Protein AF-A0AAN4Z2T0-F1 (afdb_monomer)

Radius of gyration: 13.35 Å; Cα contacts (8 Å, |Δi|>4): 187; chains: 1; bounding box: 32×24×35 Å

pLDDT: mean 96.1, std 3.06, range [79.75, 98.62]

Foldseek 3Di:
DFFDKDFWDAPVVLAKDKDAAADQWKKKKKKFDQVCVVLVCVVCVVVVHDSVPDRDDDDPVSCVVSVTDMDIDIDHHGDMDIGHGRITMMMTIRD

Mean predicted aligned error: 2.56 Å

InterPro domains:
  IPR003347 JmjC domain [PF02373] (5-93)
  IPR003347 JmjC domain [PS51184] (1-95)
  IPR051630 Transcriptional Corepressor and Histone Demethylase [PTHR14017] (1-95)

Sequence (95 aa):
VHGVRTMAHCEDGCLPSINLCIGEGSSEWFGIPHDYIYAFEELCKEKGVDYLKENVWPDAGEIMEKGIPLYRFDQKKGDFVFTAPGTLHWVQAKG

Solvent-accessible surface area (backbone atoms only — not comparable to full-atom values): 5344 Å² total; per-residue (Å²): 91,63,68,49,69,47,55,44,44,54,49,78,92,35,44,61,47,78,48,74,36,83,47,94,37,37,32,41,39,38,38,32,59,44,93,46,48,64,64,51,49,52,55,31,50,79,71,75,44,57,61,92,83,41,91,38,82,83,60,68,66,61,40,48,74,73,70,46,69,72,49,73,51,76,43,40,57,77,39,70,50,76,44,57,57,39,32,35,32,33,38,35,29,68,52

Nearest PDB structures (foldseek):
  5fxx-assembly2_B  TM=9.662E-01  e=5.202E-09  Homo sapiens
  5fxv-assembly2_B  TM=9.675E-01  e=6.607E-09  Homo sapiens
  4uf0-assembly2_B  TM=9.680E-01  e=7.903E-09  Homo sapiens
  3zpo-assembly1_A  TM=9.659E-01  e=7.903E-09  Homo sapiens
  4uf0-assembly1_A  TM=9.668E-01  e=7.903E-09  Homo sapiens

Organism: NCBI:txid1317129

Secondary structure (DSSP, 8-state):
-TT-EEEEE--GGG--EEEE--SSS-EEEEEE-GGGHHHHHHHHHHTT--TTTS-----HHHHHHTT---EEEEEPTT-EEEEPTT-EEEEEE--

Structure (mmCIF, N/CA/C/O backbone):
data_AF-A0AAN4Z2T0-F1
#
_entry.id   AF-A0AAN4Z2T0-F1
#
loop_
_atom_site.group_PDB
_atom_site.id
_atom_site.type_symbol
_atom_site.label_atom_id
_atom_site.label_alt_id
_atom_site.label_comp_id
_atom_site.label_asym_id
_atom_site.label_entity_id
_atom_site.label_seq_id
_atom_site.pdbx_PDB_ins_code
_atom_site.Cartn_x
_atom_site.Cartn_y
_atom_site.Cartn_z
_atom_site.occupancy
_atom_site.B_iso_or_equiv
_atom_site.auth_seq_id
_atom_site.auth_comp_id
_atom_site.auth_asym_id
_atom_site.auth_atom_id
_atom_site.pdbx_PDB_model_num
ATOM 1 N N . VAL A 1 1 ? 18.122 4.677 -3.871 1.00 79.75 1 VAL A N 1
ATOM 2 C CA . VAL A 1 1 ? 18.568 4.809 -2.463 1.00 79.75 1 VAL A CA 1
ATOM 3 C C . VAL A 1 1 ? 17.722 3.845 -1.681 1.00 79.75 1 VAL A C 1
ATOM 5 O O . VAL A 1 1 ? 16.507 4.017 -1.621 1.00 79.75 1 VAL A O 1
ATOM 8 N N . HIS A 1 2 ? 18.363 2.831 -1.116 1.00 90.25 2 HIS A N 1
ATOM 9 C CA . HIS A 1 2 ? 17.686 1.825 -0.317 1.00 90.25 2 HIS A CA 1
ATOM 10 C C . HIS A 1 2 ? 16.914 2.459 0.850 1.00 90.25 2 HIS A C 1
ATOM 12 O O . HIS A 1 2 ? 17.443 3.311 1.564 1.00 90.25 2 HIS A O 1
ATOM 18 N N . GLY A 1 3 ? 15.672 2.024 1.057 1.00 88.50 3 GLY A N 1
ATOM 19 C CA . GLY A 1 3 ? 14.860 2.422 2.205 1.00 88.50 3 GLY A CA 1
ATOM 20 C C . GLY A 1 3 ? 13.998 3.669 2.018 1.00 88.50 3 GLY A C 1
ATOM 21 O O . GLY A 1 3 ? 13.275 4.021 2.945 1.00 88.50 3 GLY A O 1
ATOM 22 N N . VAL A 1 4 ? 14.017 4.316 0.846 1.00 95.25 4 VAL A N 1
ATOM 23 C CA . VAL A 1 4 ? 13.059 5.393 0.538 1.00 95.25 4 VAL A CA 1
ATOM 24 C C . VAL A 1 4 ? 11.647 4.813 0.521 1.00 95.25 4 VAL A C 1
ATOM 26 O O . VAL A 1 4 ? 11.414 3.790 -0.122 1.00 95.25 4 VAL A O 1
ATOM 29 N N . ARG A 1 5 ? 10.724 5.456 1.240 1.00 97.31 5 ARG A N 1
ATOM 30 C CA . ARG A 1 5 ? 9.361 4.965 1.457 1.00 97.31 5 ARG A CA 1
ATOM 31 C C . ARG A 1 5 ? 8.315 5.963 0.991 1.00 97.31 5 ARG A C 1
ATOM 33 O O . ARG A 1 5 ? 8.417 7.148 1.299 1.00 97.31 5 ARG A O 1
ATOM 40 N N . THR A 1 6 ? 7.279 5.431 0.357 1.00 97.50 6 THR A N 1
ATOM 41 C CA . THR A 1 6 ? 5.973 6.075 0.224 1.00 97.50 6 THR A CA 1
ATOM 42 C C . THR A 1 6 ? 5.035 5.372 1.197 1.00 97.50 6 THR A C 1
ATOM 44 O O . THR A 1 6 ? 4.872 4.154 1.118 1.00 97.50 6 THR A O 1
ATOM 47 N N . MET A 1 7 ? 4.490 6.127 2.150 1.00 97.56 7 MET A N 1
ATOM 48 C CA . MET A 1 7 ? 3.642 5.605 3.230 1.00 97.56 7 MET A CA 1
ATOM 49 C C . MET A 1 7 ? 2.283 5.128 2.701 1.00 97.56 7 MET A C 1
ATOM 51 O O . MET A 1 7 ? 1.946 5.381 1.545 1.00 97.56 7 MET A O 1
ATOM 55 N N . ALA A 1 8 ? 1.514 4.422 3.534 1.00 97.62 8 ALA A N 1
ATOM 56 C CA . ALA A 1 8 ? 0.197 3.913 3.154 1.00 97.62 8 ALA A CA 1
ATOM 57 C C . ALA A 1 8 ? -0.760 5.045 2.782 1.00 97.62 8 ALA A C 1
ATOM 59 O O . ALA A 1 8 ? -0.979 5.960 3.570 1.00 97.62 8 ALA A O 1
ATOM 60 N N . HIS A 1 9 ? -1.321 4.966 1.578 1.00 96.75 9 HIS A N 1
ATOM 61 C CA . HIS A 1 9 ? -2.293 5.926 1.072 1.00 96.75 9 HIS A CA 1
ATOM 62 C C . HIS A 1 9 ? -3.154 5.306 -0.033 1.00 96.75 9 HIS A C 1
ATOM 64 O O . HIS A 1 9 ? -2.835 4.256 -0.598 1.00 96.75 9 HIS A O 1
ATOM 70 N N . CYS A 1 10 ? -4.272 5.966 -0.314 1.00 95.81 10 CYS A N 1
ATOM 71 C CA . CYS A 1 10 ? -5.019 5.810 -1.551 1.00 95.81 10 CYS A CA 1
ATOM 72 C C . CYS A 1 10 ? -4.765 7.056 -2.403 1.00 95.81 10 CYS A C 1
ATOM 74 O O . CYS A 1 10 ? -4.587 8.145 -1.858 1.00 95.81 10 CYS A O 1
ATOM 76 N N . GLU A 1 11 ? -4.773 6.903 -3.722 1.00 97.12 11 GLU A N 1
ATOM 77 C CA . GLU A 1 11 ? -4.695 8.035 -4.646 1.00 97.12 11 GLU A CA 1
ATOM 78 C C . GLU A 1 11 ? -5.851 9.020 -4.422 1.00 97.12 11 GLU A C 1
ATOM 80 O O . GLU A 1 11 ? -6.974 8.626 -4.069 1.00 97.12 11 GLU A O 1
ATOM 85 N N . ASP A 1 12 ? -5.589 10.299 -4.689 1.00 93.81 12 ASP A N 1
ATOM 86 C CA . ASP A 1 12 ? -6.584 11.361 -4.579 1.00 93.81 12 ASP A CA 1
ATOM 87 C C . ASP A 1 12 ? -7.811 11.063 -5.452 1.00 93.81 12 ASP A C 1
ATOM 89 O O . ASP A 1 12 ? -7.717 10.683 -6.622 1.00 93.81 12 ASP A O 1
ATOM 93 N N . GLY A 1 13 ? -9.001 11.212 -4.864 1.00 94.12 13 GLY A N 1
ATOM 94 C CA . GLY A 1 13 ? -10.262 10.895 -5.541 1.00 94.12 13 GLY A CA 1
ATOM 95 C C . GLY A 1 13 ? -10.462 9.405 -5.839 1.00 94.12 13 GLY A C 1
ATOM 96 O O . GLY A 1 13 ? -11.334 9.074 -6.641 1.00 94.12 13 GLY A O 1
ATOM 97 N N . CYS A 1 14 ? -9.678 8.515 -5.216 1.00 95.06 14 CYS A N 1
ATOM 98 C CA . CYS A 1 14 ? -9.684 7.075 -5.486 1.00 95.06 14 CYS A CA 1
ATOM 99 C C . CYS A 1 14 ? -9.415 6.742 -6.960 1.00 95.06 14 CYS A C 1
ATOM 101 O O . CYS A 1 14 ? -9.895 5.727 -7.462 1.00 95.06 14 CYS A O 1
ATOM 103 N N . LEU A 1 15 ? -8.671 7.593 -7.669 1.00 97.50 15 LEU A N 1
ATOM 104 C CA . LEU A 1 15 ? -8.302 7.349 -9.059 1.00 97.50 15 LEU A CA 1
ATOM 105 C C . LEU A 1 15 ? -7.329 6.161 -9.173 1.00 97.50 15 LEU A C 1
ATOM 107 O O . LEU A 1 15 ? -6.638 5.831 -8.211 1.00 97.50 15 LEU A O 1
ATOM 111 N N . PRO A 1 16 ? -7.266 5.487 -10.332 1.00 97.75 16 PRO A N 1
ATOM 112 C CA . PRO A 1 16 ? -6.212 4.514 -10.578 1.00 97.75 16 PRO A CA 1
ATOM 113 C C . PRO A 1 16 ? -4.870 5.219 -10.815 1.00 97.75 16 PRO A C 1
ATOM 115 O O . PRO A 1 16 ? -4.843 6.330 -11.353 1.00 97.75 16 PRO A O 1
ATOM 118 N N . SER A 1 17 ? -3.756 4.550 -10.516 1.00 98.12 17 SER A N 1
ATOM 119 C CA . SER A 1 17 ? -2.416 5.047 -10.850 1.00 98.12 17 SER A CA 1
ATOM 120 C C . SER A 1 17 ? -1.580 4.039 -11.631 1.00 98.12 17 SER A C 1
ATOM 122 O O . SER A 1 17 ? -1.832 2.833 -11.639 1.00 98.12 17 SER A O 1
ATOM 124 N N . ILE A 1 18 ? -0.589 4.566 -12.353 1.00 98.06 18 ILE A N 1
ATOM 125 C CA . ILE A 1 18 ? 0.428 3.790 -13.060 1.00 98.06 18 ILE A CA 1
ATOM 126 C C . ILE A 1 18 ? 1.790 4.230 -12.538 1.00 98.06 18 ILE A C 1
ATOM 128 O O . ILE A 1 18 ? 2.121 5.414 -12.574 1.00 98.06 18 ILE A O 1
ATOM 132 N N . ASN A 1 19 ? 2.604 3.271 -12.112 1.00 98.25 19 ASN A N 1
ATOM 133 C CA . ASN A 1 19 ? 3.985 3.497 -11.717 1.00 98.25 19 ASN A CA 1
ATOM 134 C C . ASN A 1 19 ? 4.930 2.692 -12.616 1.00 98.25 19 ASN A C 1
ATOM 136 O O . ASN A 1 19 ? 4.744 1.489 -12.768 1.00 98.25 19 ASN A O 1
ATOM 140 N N . LEU A 1 20 ? 5.950 3.336 -13.190 1.00 97.50 20 LEU A N 1
ATOM 141 C CA . LEU A 1 20 ? 6.984 2.689 -14.001 1.00 97.50 20 LEU A CA 1
ATOM 142 C C . LEU A 1 20 ? 8.325 2.711 -13.261 1.00 97.50 20 LEU A C 1
ATOM 144 O O . LEU A 1 20 ? 8.829 3.784 -12.921 1.00 97.50 20 LEU A O 1
ATOM 148 N N . CYS A 1 21 ? 8.950 1.546 -13.085 1.00 95.62 21 CYS A N 1
ATOM 149 C CA . CYS A 1 21 ? 10.276 1.473 -12.484 1.00 95.62 21 CYS A CA 1
ATOM 150 C C . CYS A 1 21 ? 11.363 1.644 -13.550 1.00 95.62 21 CYS A C 1
ATOM 152 O O . CYS A 1 21 ? 11.585 0.777 -14.397 1.00 95.62 21 CYS A O 1
ATOM 154 N N . ILE A 1 22 ? 12.050 2.785 -13.503 1.00 94.81 22 ILE A N 1
ATOM 155 C CA . ILE A 1 22 ? 13.136 3.134 -14.434 1.00 94.81 22 ILE A CA 1
ATOM 156 C C . ILE A 1 22 ? 14.531 2.769 -13.906 1.00 94.81 22 ILE A C 1
ATOM 158 O O . ILE A 1 22 ? 15.475 2.658 -14.688 1.00 94.81 22 ILE A O 1
ATOM 162 N N . GLY A 1 23 ? 14.674 2.629 -12.587 1.00 88.31 23 GLY A N 1
ATOM 163 C CA . GLY A 1 23 ? 15.961 2.416 -11.928 1.00 88.31 23 GLY A CA 1
ATOM 164 C C . GLY A 1 23 ? 16.465 0.980 -12.060 1.00 88.31 23 GLY A C 1
ATOM 165 O O . GLY A 1 23 ? 15.688 0.063 -12.287 1.00 88.31 23 GLY A O 1
ATOM 166 N N . GLU A 1 24 ? 17.773 0.779 -11.879 1.00 91.12 24 GLU A N 1
ATOM 167 C CA . GLU A 1 24 ? 18.370 -0.569 -11.794 1.00 91.12 24 GLU A CA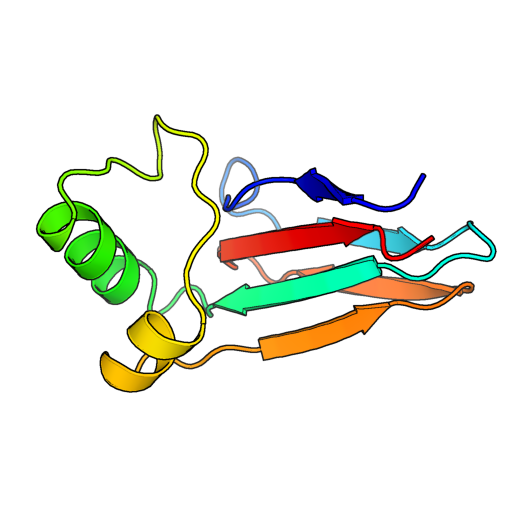 1
ATOM 168 C C . GLU A 1 24 ? 17.985 -1.300 -10.494 1.00 91.12 24 GLU A C 1
ATOM 170 O O . GLU A 1 24 ? 18.076 -2.523 -10.407 1.00 91.12 24 GLU A O 1
ATOM 175 N N . GLY A 1 25 ? 17.574 -0.544 -9.470 1.00 92.12 25 GLY A N 1
ATOM 176 C CA . GLY A 1 25 ? 17.015 -1.083 -8.234 1.00 92.12 25 GLY A CA 1
ATOM 177 C C . GLY A 1 25 ? 15.587 -1.602 -8.415 1.00 92.12 25 GLY A C 1
ATOM 178 O O . GLY A 1 25 ? 14.934 -1.355 -9.425 1.00 92.12 25 GLY A O 1
ATOM 179 N N . SER A 1 26 ? 15.089 -2.312 -7.406 1.00 95.69 26 SER A N 1
ATOM 180 C CA . SER A 1 26 ? 13.680 -2.712 -7.322 1.00 95.69 26 SER A CA 1
ATOM 181 C C . SER A 1 26 ? 12.951 -1.927 -6.237 1.00 95.69 26 SER A C 1
ATOM 183 O O . SER A 1 26 ? 13.579 -1.358 -5.339 1.00 95.69 26 SER A O 1
ATOM 185 N N . SER A 1 27 ? 11.626 -1.932 -6.307 1.00 97.25 27 SER A N 1
ATOM 186 C CA . SER A 1 27 ? 10.744 -1.438 -5.253 1.00 97.25 27 SER A CA 1
ATOM 187 C C . SER A 1 27 ? 9.851 -2.569 -4.775 1.00 97.25 27 SER A C 1
ATOM 189 O O . SER A 1 27 ? 9.292 -3.298 -5.589 1.00 97.25 27 SER A O 1
ATOM 191 N N . GLU A 1 28 ? 9.699 -2.709 -3.466 1.00 98.00 28 GLU A N 1
ATOM 192 C CA . GLU A 1 28 ? 8.701 -3.598 -2.886 1.00 98.00 28 GLU A CA 1
ATOM 193 C C . GLU A 1 28 ? 7.389 -2.846 -2.725 1.00 98.00 28 GLU A C 1
ATOM 195 O O . GLU A 1 28 ? 7.358 -1.758 -2.145 1.00 98.00 28 GLU A O 1
ATOM 200 N N . TRP A 1 29 ? 6.327 -3.445 -3.243 1.00 98.50 29 TRP A N 1
ATOM 201 C CA . TRP A 1 29 ? 4.973 -2.930 -3.196 1.00 98.50 29 TRP A CA 1
ATOM 202 C C . TRP A 1 29 ? 4.123 -3.755 -2.257 1.00 98.50 29 TRP A C 1
ATOM 204 O O . TRP A 1 29 ? 4.251 -4.980 -2.185 1.00 98.50 29 TRP A O 1
ATOM 214 N N . PHE A 1 30 ? 3.208 -3.057 -1.602 1.00 98.62 30 PHE A N 1
ATOM 215 C CA . PHE A 1 30 ? 2.172 -3.629 -0.769 1.00 98.62 30 PHE A CA 1
ATOM 216 C C . PHE A 1 30 ? 0.828 -3.029 -1.166 1.00 98.62 30 PHE A C 1
ATOM 218 O O . PHE A 1 30 ? 0.761 -1.836 -1.465 1.00 98.62 30 PHE A O 1
ATOM 225 N N . GLY A 1 31 ? -0.232 -3.834 -1.163 1.00 98.25 31 GLY A N 1
ATOM 226 C CA . GLY A 1 31 ? -1.563 -3.370 -1.541 1.00 98.25 31 GLY A CA 1
ATOM 227 C C . GLY A 1 31 ? -2.683 -4.116 -0.829 1.00 98.25 31 GLY A C 1
ATOM 228 O O . GLY A 1 31 ? -2.639 -5.340 -0.704 1.00 98.25 31 GLY A O 1
ATOM 229 N N . ILE A 1 32 ? -3.701 -3.372 -0.405 1.00 98.38 32 ILE A N 1
ATOM 230 C CA . ILE A 1 32 ? -4.962 -3.881 0.138 1.00 98.38 32 ILE A CA 1
ATOM 231 C C . ILE A 1 32 ? -6.090 -3.464 -0.823 1.00 98.38 32 ILE A C 1
ATOM 233 O O . ILE A 1 32 ? -6.158 -2.290 -1.207 1.00 98.38 32 ILE A O 1
ATOM 237 N N . PRO A 1 33 ? -6.979 -4.389 -1.236 1.00 97.81 33 PRO A N 1
ATOM 238 C CA . PRO A 1 33 ? -8.136 -4.051 -2.061 1.00 97.81 33 PRO A CA 1
ATOM 239 C C . PRO A 1 33 ? -9.054 -3.044 -1.374 1.00 97.81 33 PRO A C 1
ATOM 241 O O . PRO A 1 33 ? -9.253 -3.103 -0.161 1.00 97.81 33 PRO A O 1
ATOM 244 N N . HIS A 1 34 ? -9.683 -2.183 -2.172 1.00 97.19 34 HIS A N 1
ATOM 245 C CA . HIS A 1 34 ? -10.590 -1.147 -1.679 1.00 97.19 34 HIS A CA 1
ATOM 246 C C . HIS A 1 34 ? -11.691 -1.688 -0.748 1.00 97.19 34 HIS A C 1
ATOM 248 O O . HIS A 1 34 ? -11.971 -1.086 0.285 1.00 97.19 34 HIS A O 1
ATOM 254 N N . ASP A 1 35 ? -12.248 -2.864 -1.055 1.00 97.44 35 ASP A N 1
ATOM 255 C CA . ASP A 1 35 ? -13.328 -3.498 -0.282 1.00 97.44 35 ASP A CA 1
ATOM 256 C C . ASP A 1 35 ? -12.970 -3.751 1.196 1.00 97.44 35 ASP A C 1
ATOM 258 O O . ASP A 1 35 ? -13.855 -3.918 2.034 1.00 97.44 35 ASP A O 1
ATOM 262 N N . TYR A 1 36 ? -11.677 -3.758 1.535 1.00 97.88 36 TYR A N 1
ATOM 26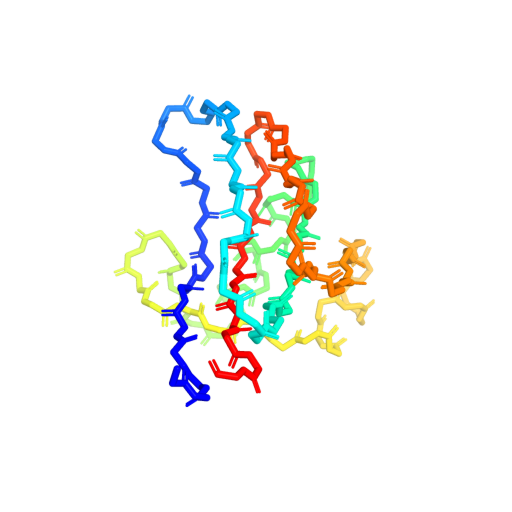3 C CA . TYR A 1 36 ? -11.173 -4.006 2.887 1.00 97.88 36 TYR A CA 1
ATOM 264 C C . TYR A 1 36 ? -10.710 -2.736 3.609 1.00 97.88 36 TYR A C 1
ATOM 266 O O . TYR A 1 36 ? -10.176 -2.826 4.717 1.00 97.88 36 TYR A O 1
ATOM 274 N N . ILE A 1 37 ? -10.932 -1.550 3.032 1.00 95.50 37 ILE A N 1
ATOM 275 C CA . ILE A 1 37 ? -10.443 -0.292 3.605 1.00 95.50 37 ILE A CA 1
ATOM 276 C C . ILE A 1 37 ? -10.998 -0.032 5.010 1.00 95.50 37 ILE A C 1
ATOM 278 O O . ILE A 1 37 ? -10.260 0.403 5.887 1.00 95.50 37 ILE A O 1
ATOM 282 N N . TYR A 1 38 ? -12.260 -0.388 5.267 1.00 96.31 38 TYR A N 1
ATOM 283 C CA . TYR A 1 38 ? -12.861 -0.245 6.595 1.00 96.31 38 TYR A CA 1
ATOM 284 C C . TYR A 1 38 ? -12.259 -1.213 7.615 1.00 96.31 38 TYR A C 1
ATOM 286 O O . TYR A 1 38 ? -12.030 -0.832 8.756 1.00 96.31 38 TYR A O 1
ATOM 294 N N . ALA A 1 39 ? -11.951 -2.452 7.217 1.00 97.88 39 ALA A N 1
ATOM 295 C CA . ALA A 1 39 ? -11.283 -3.401 8.108 1.00 97.88 39 ALA A CA 1
ATOM 296 C C . ALA A 1 39 ? -9.874 -2.912 8.482 1.00 97.88 39 ALA A C 1
ATOM 298 O O . ALA A 1 39 ? -9.450 -3.053 9.629 1.00 97.88 39 ALA A O 1
ATOM 299 N N . PHE A 1 40 ? -9.171 -2.302 7.524 1.00 97.62 40 PHE A N 1
ATOM 300 C CA . PHE A 1 40 ? -7.885 -1.660 7.768 1.00 97.62 40 PHE A CA 1
ATOM 301 C C . PHE A 1 40 ? -8.013 -0.423 8.671 1.00 97.62 40 PHE A C 1
ATOM 303 O O . PHE A 1 40 ? -7.225 -0.256 9.596 1.00 97.62 40 PHE A O 1
ATOM 310 N N . GLU A 1 41 ? -9.029 0.415 8.461 1.00 96.56 41 GLU A N 1
ATOM 311 C CA . GLU A 1 41 ? -9.298 1.574 9.316 1.00 96.56 41 GLU A CA 1
ATOM 312 C C . GLU A 1 41 ? -9.558 1.162 10.773 1.00 96.56 41 GLU A C 1
ATOM 314 O O . GLU A 1 41 ? -9.012 1.776 11.688 1.00 96.56 41 GLU A O 1
ATOM 319 N N . GLU A 1 42 ? -10.337 0.101 11.004 1.00 97.12 42 GLU A N 1
ATOM 320 C CA . GLU A 1 42 ? -10.562 -0.436 12.351 1.00 97.12 42 GLU A CA 1
ATOM 321 C C . GLU A 1 42 ? -9.262 -0.954 12.982 1.00 97.12 42 GLU A C 1
ATOM 323 O O . GLU A 1 42 ? -9.000 -0.675 14.151 1.00 97.12 42 GLU A O 1
ATOM 328 N N . LEU A 1 43 ? -8.396 -1.620 12.206 1.00 97.00 43 LEU A N 1
ATOM 329 C CA . LEU A 1 43 ? -7.057 -2.000 12.670 1.00 97.00 43 LEU A CA 1
ATOM 330 C C . LEU A 1 43 ? -6.227 -0.766 13.071 1.00 97.00 43 LEU A C 1
ATOM 332 O O . LEU A 1 43 ? -5.570 -0.775 14.109 1.00 97.00 43 LEU A O 1
ATOM 336 N N . CYS A 1 44 ? -6.270 0.322 12.299 1.00 96.44 44 CYS A N 1
ATOM 337 C CA . CYS A 1 44 ? -5.583 1.565 12.660 1.00 96.44 44 CYS A CA 1
ATOM 338 C C . CYS A 1 44 ? -6.156 2.204 13.936 1.00 96.44 44 CYS A C 1
ATOM 340 O O . CYS A 1 44 ? -5.386 2.619 14.806 1.00 96.44 44 CYS A O 1
ATOM 342 N N . LYS A 1 45 ? -7.487 2.219 14.101 1.00 95.75 45 LYS A N 1
ATOM 343 C CA . LYS A 1 45 ? -8.158 2.727 15.311 1.00 95.75 45 LYS A CA 1
ATOM 344 C C . LYS A 1 45 ? -7.786 1.935 16.559 1.00 95.75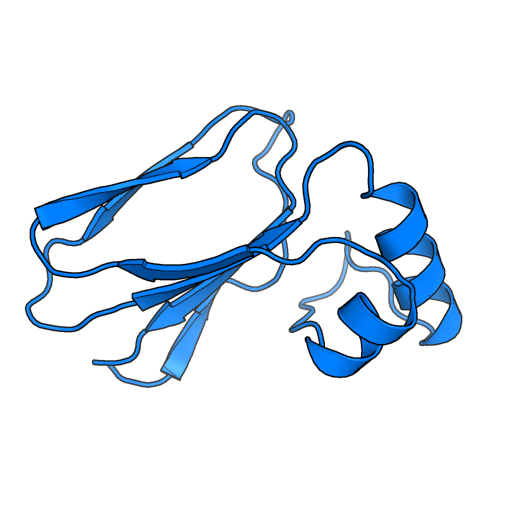 45 LYS A C 1
ATOM 346 O O . LYS A 1 45 ? -7.532 2.543 17.596 1.00 95.75 45 LYS A O 1
ATOM 351 N N . GLU A 1 46 ? -7.694 0.608 16.464 1.00 95.88 46 GLU A N 1
ATOM 352 C CA . GLU A 1 46 ? -7.223 -0.260 17.558 1.00 95.88 46 GLU A CA 1
ATOM 353 C C . GLU A 1 46 ? -5.804 0.110 18.019 1.00 95.88 46 GLU A C 1
ATOM 355 O O . GLU A 1 46 ? -5.470 -0.039 19.194 1.00 95.88 46 GLU A O 1
ATOM 360 N N . LYS A 1 47 ? -4.991 0.662 17.112 1.00 94.12 47 LYS A N 1
ATOM 361 C CA . LYS A 1 47 ? -3.634 1.153 17.389 1.00 94.12 47 LYS A CA 1
ATOM 362 C C . LYS A 1 47 ? -3.578 2.642 17.740 1.00 94.12 47 LYS A C 1
ATOM 364 O O . LYS A 1 47 ? -2.494 3.151 18.015 1.00 94.12 47 LYS A O 1
ATOM 369 N N . GLY A 1 48 ? -4.718 3.333 17.749 1.00 95.62 48 GLY A N 1
ATOM 370 C CA . GLY A 1 48 ? -4.806 4.766 18.022 1.00 95.62 48 GLY A CA 1
ATOM 371 C C . GLY A 1 48 ? -4.202 5.648 16.928 1.00 95.62 48 GLY A C 1
ATOM 372 O O . GLY A 1 48 ? -3.720 6.731 17.245 1.00 95.62 48 GLY A O 1
ATOM 373 N N . VAL A 1 49 ? -4.204 5.185 15.674 1.00 95.31 49 VAL A N 1
ATOM 374 C CA . VAL A 1 49 ? -3.623 5.883 14.517 1.00 95.31 49 VAL A CA 1
ATOM 375 C C . VAL A 1 49 ? -4.719 6.241 13.513 1.00 95.31 49 VAL A C 1
ATOM 377 O O . VAL A 1 49 ? -5.574 5.413 13.199 1.00 95.31 49 VAL A O 1
ATOM 380 N N . ASP A 1 50 ? -4.676 7.454 12.965 1.00 93.50 50 ASP A N 1
ATOM 381 C CA . ASP A 1 50 ? -5.523 7.883 11.847 1.00 93.50 50 ASP A CA 1
ATOM 382 C C . ASP A 1 50 ? -4.726 7.836 10.534 1.00 93.50 50 ASP A C 1
ATOM 384 O O . ASP A 1 50 ? -3.984 8.763 10.205 1.00 93.50 50 ASP A O 1
ATOM 388 N N . TYR A 1 51 ? -4.883 6.759 9.754 1.00 92.31 51 TYR A N 1
ATOM 389 C CA . TYR A 1 51 ? -4.105 6.561 8.523 1.00 92.31 51 TYR A CA 1
ATOM 390 C C . TYR A 1 51 ? -4.378 7.605 7.426 1.00 92.31 51 TYR A C 1
ATOM 392 O O . TYR A 1 51 ? -3.592 7.710 6.490 1.00 92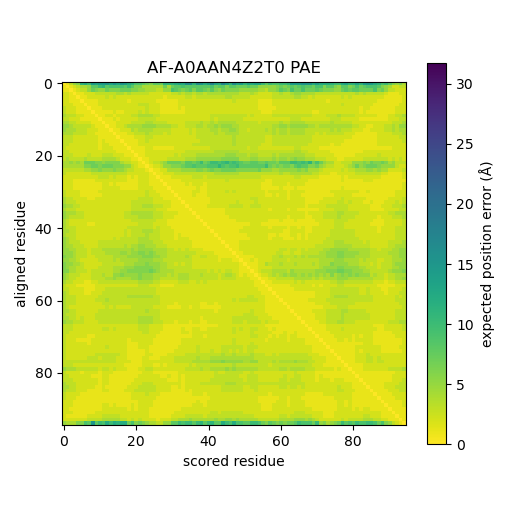.31 51 TYR A O 1
ATOM 400 N N . LEU A 1 52 ? -5.466 8.382 7.522 1.00 90.31 52 LEU A N 1
ATOM 401 C CA . LEU A 1 52 ? -5.758 9.466 6.578 1.00 90.31 52 LEU A CA 1
ATOM 402 C C . LEU A 1 52 ? -5.006 10.756 6.920 1.00 90.31 52 LEU A C 1
ATOM 404 O O . LEU A 1 52 ? -4.867 11.632 6.067 1.00 90.31 52 LEU A O 1
ATOM 408 N N . LYS A 1 53 ? -4.556 10.905 8.169 1.00 92.12 53 LYS A N 1
ATOM 409 C CA . LYS A 1 53 ? -3.861 12.106 8.657 1.00 92.12 53 LYS A CA 1
ATOM 410 C C . LYS A 1 53 ? -2.399 11.856 8.998 1.00 92.12 53 LYS A C 1
ATOM 412 O O . LYS A 1 53 ? -1.625 12.808 9.089 1.00 92.12 53 LYS A O 1
ATOM 417 N N . GLU A 1 54 ? -2.030 10.601 9.210 1.00 94.00 54 GLU A N 1
ATOM 418 C CA . GLU A 1 54 ? -0.719 10.198 9.692 1.00 94.00 54 GLU A CA 1
ATOM 419 C C . GLU A 1 54 ? 0.041 9.367 8.660 1.00 94.00 54 GLU A C 1
ATOM 421 O O . GLU A 1 54 ? -0.522 8.637 7.849 1.00 94.00 54 GLU A O 1
ATOM 426 N N . ASN A 1 55 ? 1.367 9.445 8.733 1.00 94.44 55 ASN A N 1
ATOM 427 C CA . ASN A 1 55 ? 2.251 8.612 7.933 1.00 94.44 55 ASN A CA 1
ATOM 428 C C . ASN A 1 55 ? 2.349 7.217 8.553 1.00 94.44 55 ASN A C 1
ATOM 430 O O . ASN A 1 55 ? 3.073 7.020 9.530 1.00 94.44 55 ASN A O 1
ATOM 434 N N . VAL A 1 56 ? 1.649 6.249 7.963 1.00 95.62 56 VAL A N 1
ATOM 435 C CA . VAL A 1 56 ? 1.602 4.871 8.466 1.00 95.62 56 VAL A CA 1
ATOM 436 C C . VAL A 1 56 ? 2.407 3.934 7.571 1.00 95.62 56 VAL A C 1
ATOM 438 O O . VAL A 1 56 ? 2.269 3.940 6.348 1.00 95.62 56 VAL A O 1
ATOM 441 N N . TRP A 1 57 ? 3.227 3.090 8.200 1.00 96.94 57 TRP A N 1
ATOM 442 C CA . TRP A 1 57 ? 3.821 1.909 7.575 1.00 96.94 57 TRP A CA 1
ATOM 443 C C . TRP A 1 57 ? 3.206 0.651 8.207 1.00 96.94 57 TRP A C 1
ATOM 445 O O . TRP A 1 57 ? 3.587 0.302 9.328 1.00 96.94 57 TRP A O 1
ATOM 455 N N . PRO A 1 58 ? 2.231 0.001 7.550 1.00 96.50 58 PRO A N 1
ATOM 456 C CA . PRO A 1 58 ? 1.490 -1.104 8.151 1.00 96.50 58 PRO A CA 1
ATOM 457 C C . PRO A 1 58 ? 2.330 -2.363 8.380 1.00 96.50 58 PRO A C 1
ATOM 459 O O . PRO A 1 58 ? 3.205 -2.698 7.576 1.00 96.50 58 PRO A O 1
ATOM 462 N N . ASP A 1 59 ? 2.023 -3.090 9.456 1.00 96.25 59 ASP A N 1
ATOM 463 C CA . ASP A 1 59 ? 2.603 -4.407 9.710 1.00 96.25 59 ASP A CA 1
ATOM 464 C C . ASP A 1 59 ? 1.837 -5.487 8.936 1.00 96.25 59 ASP A C 1
ATOM 466 O O . ASP A 1 59 ? 0.623 -5.644 9.074 1.00 96.25 59 ASP A O 1
ATOM 470 N N . ALA A 1 60 ? 2.552 -6.238 8.099 1.00 96.00 60 ALA A N 1
ATOM 471 C CA . ALA A 1 60 ? 1.947 -7.265 7.259 1.00 96.00 60 ALA A CA 1
ATOM 472 C C . ALA A 1 60 ? 1.363 -8.434 8.072 1.00 96.00 60 ALA A C 1
ATOM 474 O O . ALA A 1 60 ? 0.374 -9.025 7.645 1.00 96.00 60 ALA A O 1
ATOM 475 N N . GLY A 1 61 ? 1.971 -8.777 9.213 1.00 97.06 61 GLY A N 1
ATOM 476 C CA . GLY A 1 61 ? 1.506 -9.847 10.092 1.00 97.06 61 GLY A CA 1
ATOM 477 C C . GLY A 1 61 ? 0.149 -9.510 10.692 1.00 97.06 61 GLY A C 1
ATOM 478 O O . GLY A 1 61 ? -0.792 -10.276 10.520 1.00 97.06 61 GLY A O 1
ATOM 479 N N . GLU A 1 62 ? 0.017 -8.320 11.278 1.00 96.88 62 GLU A N 1
ATOM 480 C CA . GLU A 1 62 ? -1.248 -7.849 11.856 1.00 96.88 62 GLU A CA 1
ATOM 481 C C . GLU A 1 62 ? -2.374 -7.753 10.813 1.00 96.88 62 GLU A C 1
ATOM 483 O O . GLU A 1 62 ? -3.510 -8.144 11.083 1.00 96.88 62 GLU A O 1
ATOM 488 N N . ILE A 1 63 ? -2.068 -7.279 9.597 1.00 97.75 63 ILE A N 1
ATOM 489 C CA . ILE A 1 63 ? -3.033 -7.231 8.484 1.00 97.75 63 ILE A CA 1
ATOM 490 C C . ILE A 1 63 ? -3.555 -8.640 8.169 1.00 97.75 63 ILE A C 1
ATOM 492 O O . ILE A 1 63 ? -4.767 -8.850 8.066 1.00 97.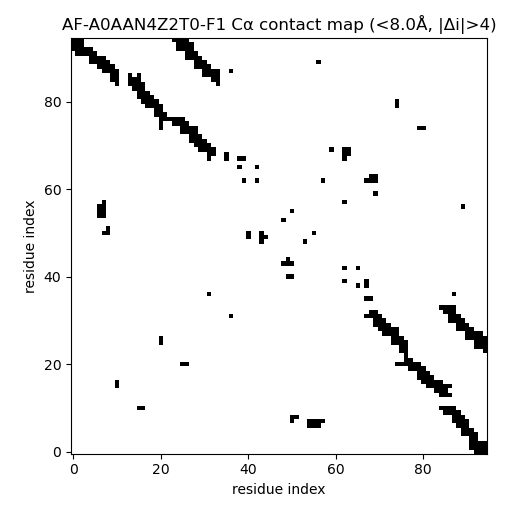75 63 ILE A O 1
ATOM 496 N N . MET A 1 64 ? -2.648 -9.613 8.037 1.00 96.06 64 MET A N 1
ATOM 497 C CA . MET A 1 64 ? -3.012 -10.999 7.739 1.00 96.06 64 MET A CA 1
ATOM 498 C C . MET A 1 64 ? -3.762 -11.663 8.902 1.00 96.06 64 MET A C 1
ATOM 500 O O . MET A 1 64 ? -4.727 -12.386 8.662 1.00 96.06 64 MET A O 1
ATOM 504 N N . GLU A 1 65 ? -3.376 -11.393 10.152 1.00 97.06 65 GLU A N 1
ATOM 505 C CA . GLU A 1 65 ? -4.070 -11.875 11.356 1.00 97.06 65 GLU A CA 1
ATOM 506 C C . GLU A 1 65 ? -5.496 -11.320 11.463 1.00 97.06 65 GLU A C 1
ATOM 508 O O . GLU A 1 65 ? -6.410 -12.035 11.876 1.00 97.06 65 GLU A O 1
ATOM 513 N N . LYS A 1 66 ? -5.720 -10.079 11.011 1.00 96.38 66 LYS A N 1
ATOM 514 C CA . LYS A 1 66 ? -7.053 -9.467 10.894 1.00 96.38 66 LYS A CA 1
ATOM 515 C C . LYS A 1 66 ? -7.885 -10.048 9.739 1.00 96.38 66 LYS A C 1
ATOM 517 O O . LYS A 1 66 ? -9.052 -9.692 9.586 1.00 96.38 66 LYS A O 1
ATOM 522 N N . GLY A 1 67 ? -7.312 -10.938 8.924 1.00 97.25 67 GLY A N 1
ATOM 523 C CA . GLY A 1 67 ? -7.972 -11.552 7.770 1.00 97.25 67 GLY A CA 1
ATOM 524 C C . GLY A 1 67 ? -8.092 -10.627 6.555 1.00 97.25 67 GLY A C 1
ATOM 525 O O . GLY A 1 67 ? -8.904 -10.887 5.667 1.00 97.25 67 GLY A O 1
ATOM 526 N N . ILE A 1 68 ? -7.307 -9.547 6.507 1.00 98.31 68 ILE A N 1
ATOM 527 C CA . ILE A 1 68 ? -7.283 -8.615 5.378 1.00 98.31 68 ILE A CA 1
ATOM 528 C C . ILE A 1 68 ? -6.322 -9.168 4.310 1.00 98.31 68 ILE A C 1
ATOM 530 O O . ILE A 1 68 ? -5.169 -9.476 4.625 1.00 98.31 68 ILE A O 1
ATOM 534 N N . PRO A 1 69 ? -6.746 -9.305 3.039 1.00 98.00 69 PRO A N 1
ATOM 535 C CA . PRO A 1 69 ? -5.862 -9.760 1.976 1.00 98.00 69 PRO A CA 1
ATOM 536 C C . PRO A 1 69 ? -4.784 -8.713 1.689 1.00 98.00 69 PRO A C 1
ATOM 538 O O . PRO A 1 69 ? -5.080 -7.537 1.473 1.00 98.00 69 PRO A O 1
ATOM 541 N N . LEU A 1 70 ? -3.534 -9.171 1.637 1.00 98.31 70 LEU A N 1
ATOM 542 C CA . LEU A 1 70 ? -2.366 -8.341 1.373 1.00 98.31 70 LEU A CA 1
ATOM 543 C C . LEU A 1 70 ? -1.639 -8.833 0.122 1.00 98.31 70 LEU A C 1
ATOM 545 O O . LEU A 1 70 ? -1.113 -9.946 0.088 1.00 98.31 70 LEU A O 1
ATOM 549 N N . TYR A 1 71 ? -1.558 -7.974 -0.887 1.00 98.25 71 TYR A N 1
ATOM 550 C CA . TYR A 1 71 ? -0.660 -8.165 -2.019 1.00 98.25 71 TYR A CA 1
ATOM 551 C C . TYR A 1 71 ? 0.724 -7.655 -1.641 1.00 98.25 71 TYR A C 1
ATOM 553 O O . TYR A 1 71 ? 0.848 -6.557 -1.104 1.00 98.25 71 TYR A O 1
ATOM 561 N N . ARG A 1 72 ? 1.761 -8.440 -1.941 1.00 98.12 72 ARG A N 1
ATOM 562 C CA . ARG A 1 72 ? 3.163 -8.057 -1.758 1.00 98.12 72 ARG A CA 1
ATOM 563 C C . ARG A 1 72 ? 3.992 -8.575 -2.922 1.00 98.12 72 ARG A C 1
ATOM 565 O O . ARG A 1 72 ? 3.972 -9.774 -3.191 1.00 98.12 72 ARG A O 1
ATOM 572 N N . PHE A 1 73 ? 4.718 -7.696 -3.603 1.00 98.19 73 PHE A N 1
ATOM 573 C CA . PHE A 1 73 ? 5.535 -8.077 -4.756 1.00 98.19 73 PHE A CA 1
ATOM 574 C C . PHE A 1 73 ? 6.672 -7.085 -5.011 1.00 98.19 73 PHE A C 1
ATOM 576 O O . PHE A 1 73 ? 6.651 -5.957 -4.523 1.00 98.19 73 PHE A O 1
ATOM 583 N N . ASP A 1 74 ? 7.657 -7.514 -5.799 1.00 97.81 74 ASP A N 1
ATOM 584 C CA . ASP A 1 74 ? 8.751 -6.661 -6.258 1.00 97.81 74 ASP A CA 1
ATOM 585 C C . ASP A 1 74 ? 8.473 -6.134 -7.664 1.00 97.81 74 ASP A C 1
ATOM 587 O O . ASP A 1 74 ? 8.193 -6.906 -8.578 1.00 97.81 74 ASP A O 1
ATOM 591 N N . GLN A 1 75 ? 8.614 -4.824 -7.832 1.00 98.06 75 GLN A N 1
ATOM 592 C CA . GLN A 1 75 ? 8.632 -4.134 -9.114 1.00 98.06 75 GLN A CA 1
ATOM 593 C C . GLN A 1 75 ? 10.089 -3.933 -9.541 1.00 98.06 75 GLN A C 1
ATOM 595 O O . GLN A 1 75 ? 10.858 -3.233 -8.870 1.00 98.06 75 GLN A O 1
ATOM 600 N N . LYS A 1 76 ? 10.483 -4.551 -10.654 1.00 97.12 76 LYS A N 1
ATOM 601 C CA . LYS A 1 76 ? 11.832 -4.464 -11.224 1.00 97.12 76 LYS A CA 1
ATOM 602 C C . LYS A 1 76 ? 11.876 -3.444 -12.356 1.00 97.12 76 LYS A C 1
ATOM 604 O O . LYS A 1 76 ? 10.850 -2.952 -12.820 1.00 97.12 76 LYS A O 1
ATOM 609 N N . LYS A 1 77 ? 13.086 -3.134 -12.822 1.00 97.06 77 LYS A N 1
ATOM 610 C CA . LYS A 1 77 ? 13.307 -2.259 -13.974 1.00 97.06 77 LYS A CA 1
ATOM 611 C C . LYS A 1 77 ? 12.467 -2.694 -15.179 1.00 97.06 77 LYS A C 1
ATOM 613 O O . LYS A 1 77 ? 12.587 -3.826 -15.638 1.00 97.06 77 LYS A O 1
ATOM 618 N N . GLY A 1 78 ? 11.689 -1.764 -15.722 1.00 96.88 78 GLY A N 1
ATOM 619 C CA . GLY A 1 78 ? 10.813 -1.991 -16.872 1.00 96.88 78 GLY A CA 1
ATOM 620 C C . GLY A 1 78 ? 9.418 -2.509 -16.516 1.00 96.88 78 GLY A C 1
ATOM 621 O O . GLY A 1 78 ? 8.534 -2.433 -17.368 1.00 96.88 78 GLY A O 1
ATOM 622 N N . ASP A 1 79 ? 9.187 -2.959 -15.280 1.00 98.00 79 ASP A N 1
ATOM 623 C CA . ASP A 1 79 ? 7.849 -3.317 -14.819 1.00 98.00 79 ASP A CA 1
ATOM 624 C C . ASP A 1 79 ? 7.016 -2.050 -14.599 1.00 98.00 79 ASP A C 1
ATOM 626 O O . ASP A 1 79 ? 7.493 -1.046 -14.045 1.00 98.00 79 ASP A O 1
ATOM 630 N N . PHE A 1 80 ? 5.737 -2.126 -14.965 1.00 96.75 80 PHE A N 1
ATOM 631 C CA . PHE A 1 80 ? 4.747 -1.152 -14.530 1.00 96.75 80 PHE A CA 1
ATOM 632 C C . PHE A 1 80 ? 3.792 -1.771 -13.509 1.00 96.75 80 PHE A C 1
ATOM 634 O O . PHE A 1 80 ? 3.415 -2.938 -13.612 1.00 96.75 80 PHE A O 1
ATOM 641 N N . VAL A 1 81 ? 3.388 -0.967 -12.532 1.00 98.56 81 VAL A N 1
ATOM 642 C CA . VAL A 1 81 ? 2.348 -1.299 -11.559 1.00 98.56 81 VAL A CA 1
ATOM 643 C C . VAL A 1 81 ? 1.132 -0.453 -11.877 1.00 98.56 81 VAL A C 1
ATOM 645 O O . VAL A 1 81 ? 1.242 0.766 -11.971 1.00 98.56 81 VAL A O 1
ATOM 648 N N . PHE A 1 82 ? -0.013 -1.104 -12.050 1.00 98.31 82 PHE A N 1
ATOM 649 C CA . PHE A 1 82 ? -1.313 -0.450 -12.113 1.00 98.31 82 PHE A CA 1
ATOM 650 C C . PHE A 1 82 ? -2.021 -0.647 -10.773 1.00 98.31 82 PHE A C 1
ATOM 652 O O . PHE A 1 82 ? -2.276 -1.786 -10.377 1.00 98.31 82 PHE A O 1
ATOM 659 N N . THR A 1 83 ? -2.339 0.443 -10.082 1.00 98.06 83 THR A N 1
ATOM 660 C CA . THR A 1 83 ? -3.203 0.409 -8.900 1.00 98.06 83 THR A CA 1
ATOM 661 C C . THR A 1 83 ? -4.639 0.657 -9.352 1.00 98.06 83 THR A C 1
ATOM 663 O O . THR A 1 83 ? -4.942 1.607 -10.077 1.00 98.06 83 THR A O 1
ATOM 666 N N . ALA A 1 84 ? -5.545 -0.243 -8.974 1.00 97.44 84 ALA A N 1
ATOM 667 C CA . ALA A 1 84 ? -6.958 -0.070 -9.275 1.00 97.44 84 ALA A CA 1
ATOM 668 C C . ALA A 1 84 ? -7.551 1.058 -8.406 1.00 97.44 84 ALA A C 1
ATOM 670 O O . ALA A 1 84 ? -7.011 1.332 -7.327 1.00 97.44 84 ALA A O 1
ATOM 671 N N . PRO A 1 85 ? -8.673 1.674 -8.824 1.00 98.00 85 PRO A N 1
ATOM 672 C CA . PRO A 1 85 ? -9.344 2.708 -8.043 1.00 98.00 85 PRO A CA 1
ATOM 673 C C . PRO A 1 85 ? -9.536 2.303 -6.578 1.00 98.00 85 PRO A C 1
ATOM 675 O O . PRO A 1 85 ? -10.001 1.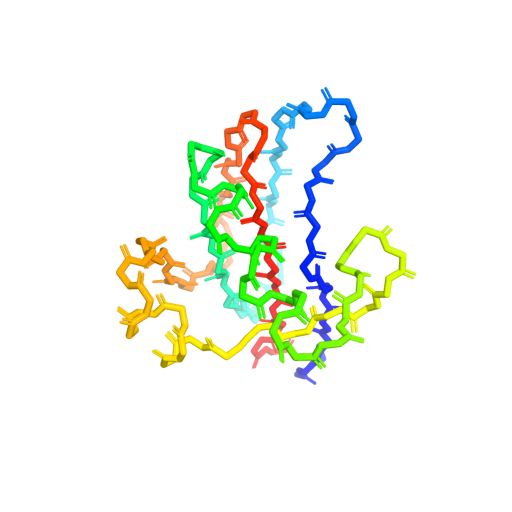200 -6.292 1.00 98.00 85 PRO A O 1
ATOM 678 N N . GLY A 1 86 ? -9.163 3.183 -5.649 1.00 97.06 86 GLY A N 1
ATOM 679 C CA . GLY A 1 86 ? -9.372 2.952 -4.218 1.00 97.06 86 GLY A CA 1
ATOM 680 C C . GLY A 1 86 ? -8.391 1.980 -3.546 1.00 97.06 86 GLY A C 1
ATOM 681 O O . GLY A 1 86 ? -8.566 1.690 -2.362 1.00 97.06 86 GLY A O 1
ATOM 682 N N . THR A 1 87 ? -7.389 1.455 -4.263 1.00 98.31 87 THR A N 1
ATOM 683 C CA . THR A 1 87 ? -6.393 0.535 -3.685 1.00 98.31 87 THR A CA 1
ATOM 684 C C . THR A 1 87 ? -5.508 1.270 -2.680 1.00 98.31 87 THR A C 1
ATOM 686 O O . THR A 1 87 ? -4.744 2.165 -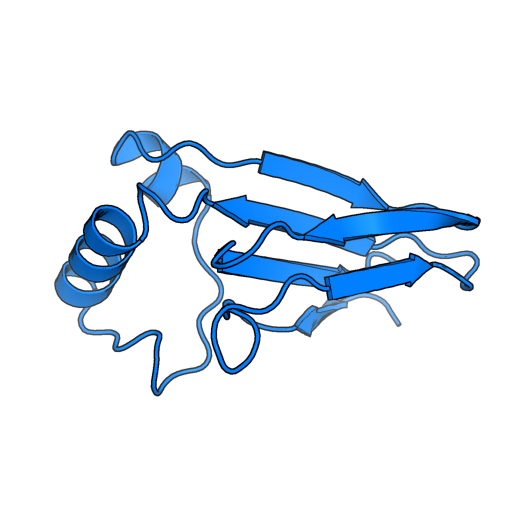3.052 1.00 98.31 87 THR A O 1
ATOM 689 N N . LEU A 1 88 ? -5.556 0.847 -1.415 1.00 98.06 88 LEU A N 1
ATOM 690 C CA . LEU A 1 88 ? -4.609 1.307 -0.404 1.00 98.06 88 LEU A CA 1
ATOM 691 C C . LEU A 1 88 ? -3.262 0.631 -0.652 1.00 98.06 88 LEU A C 1
ATOM 693 O O . LEU A 1 88 ? -3.195 -0.597 -0.710 1.00 98.06 88 LEU A O 1
ATOM 697 N N . HIS A 1 89 ? -2.193 1.408 -0.783 1.00 98.50 89 HIS A N 1
ATOM 698 C CA . HIS A 1 89 ? -0.875 0.870 -1.094 1.00 98.50 89 HIS A CA 1
ATOM 699 C C . HIS A 1 89 ? 0.260 1.669 -0.449 1.00 98.50 89 HIS A C 1
ATOM 701 O O . HIS A 1 89 ? 0.104 2.830 -0.071 1.00 98.50 89 HIS A O 1
ATOM 707 N N . TRP A 1 90 ? 1.411 1.016 -0.294 1.00 98.31 90 TRP A N 1
ATOM 708 C CA . TRP A 1 90 ? 2.661 1.616 0.179 1.00 98.31 90 TRP A CA 1
ATOM 709 C C . TRP A 1 90 ? 3.859 0.932 -0.474 1.00 98.31 90 TRP A C 1
ATOM 711 O O . TRP A 1 90 ? 3.763 -0.196 -0.966 1.00 98.31 90 TRP A O 1
ATOM 721 N N . VAL A 1 91 ? 4.990 1.638 -0.520 1.00 98.31 91 VAL A N 1
ATOM 722 C CA . VAL A 1 91 ? 6.136 1.250 -1.353 1.00 98.31 91 VAL A CA 1
ATOM 723 C C . VAL A 1 91 ? 7.448 1.527 -0.634 1.00 98.31 91 VAL A C 1
ATOM 725 O O . VAL A 1 91 ? 7.600 2.569 0.003 1.00 98.31 91 VAL A O 1
ATOM 728 N N . GLN A 1 92 ? 8.424 0.626 -0.767 1.00 97.62 92 GLN A N 1
ATOM 729 C CA . GLN A 1 92 ? 9.802 0.857 -0.327 1.00 97.62 92 GLN A CA 1
ATOM 730 C C . GLN A 1 92 ? 10.804 0.516 -1.428 1.00 97.62 92 GLN A C 1
ATOM 732 O O . GLN A 1 92 ? 10.815 -0.595 -1.954 1.00 97.62 92 GLN A O 1
ATOM 737 N N . ALA A 1 93 ? 11.715 1.444 -1.715 1.00 96.56 93 ALA A N 1
ATOM 738 C CA . ALA A 1 93 ? 12.860 1.183 -2.575 1.00 96.56 93 ALA A CA 1
ATOM 739 C C . ALA A 1 93 ? 13.808 0.165 -1.916 1.00 96.56 93 ALA A C 1
ATOM 741 O O . ALA A 1 93 ? 14.259 0.351 -0.781 1.00 96.56 93 ALA A O 1
ATOM 742 N N . LYS A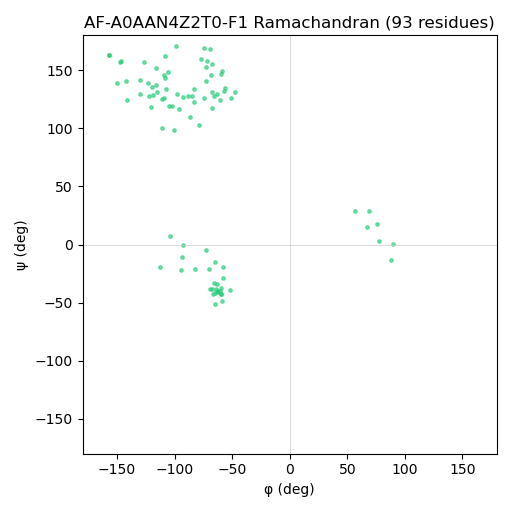 1 94 ? 14.151 -0.897 -2.650 1.00 94.44 94 LYS A N 1
ATOM 743 C CA . LYS A 1 94 ? 15.146 -1.909 -2.266 1.00 94.44 94 LYS A CA 1
ATOM 744 C C . LYS A 1 94 ? 16.552 -1.597 -2.808 1.00 94.44 94 LYS A C 1
ATOM 746 O O . LYS A 1 94 ? 17.504 -2.217 -2.337 1.00 94.44 94 LYS A O 1
ATOM 751 N N . GLY A 1 95 ? 16.708 -0.626 -3.720 1.00 83.44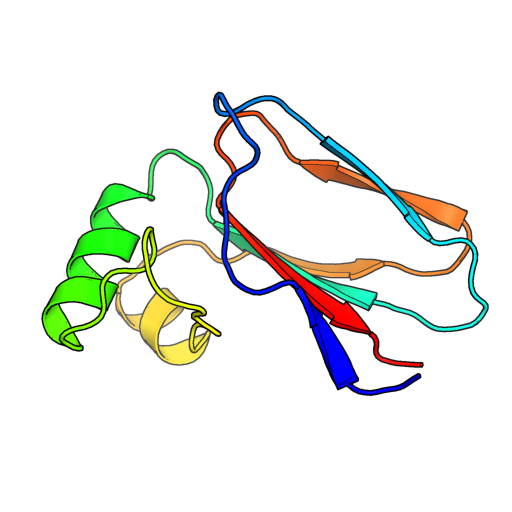 95 GLY A N 1
ATOM 752 C CA . GLY A 1 95 ? 17.991 -0.169 -4.296 1.00 83.44 95 GLY A CA 1
ATOM 753 C C . GLY A 1 95 ? 18.141 1.350 -4.359 1.00 83.44 95 GLY A C 1
ATOM 754 O O . GLY A 1 95 ? 17.143 2.073 -4.551 1.00 83.44 95 GLY A O 1
#